Protein AF-A0A2T3J5Q8-F1 (afdb_monomer_lite)

Secondary structure (DSSP, 8-state):
------EE--HHHHHHHHTTPPTTTEEEEEETTEEEEEEEETTEEEEEEEE-TTSPEEEEE---

pLDDT: mean 91.76, std 13.39, range [34.47, 98.12]

Organism: NCBI:txid264736

Radius of gyration: 11.62 Å; chains: 1; bounding box: 23×31×27 Å

Foldseek 3Di:
DPPPLKDWDDPVVVVVVVVVADPPQWDWDADPLGIKIFGADPNDTAKIWDADPVRDITIIGNDD

Structure (mmCIF, N/CA/C/O backbone):
data_AF-A0A2T3J5Q8-F1
#
_entry.id   AF-A0A2T3J5Q8-F1
#
loop_
_atom_site.group_PDB
_atom_site.id
_atom_site.type_symbol
_atom_site.label_atom_id
_atom_site.label_alt_id
_atom_site.label_comp_id
_atom_site.label_asym_id
_atom_site.label_entity_id
_atom_site.label_seq_id
_atom_site.pdbx_PDB_ins_code
_atom_site.Cartn_x
_atom_site.Cartn_y
_atom_site.Cartn_z
_atom_site.occupancy
_atom_site.B_iso_or_equiv
_atom_site.auth_seq_id
_atom_site.auth_comp_id
_atom_site.auth_asym_id
_atom_site.auth_atom_id
_atom_site.pdbx_PDB_model_num
ATOM 1 N N . MET A 1 1 ? -9.782 20.802 -6.738 1.00 34.47 1 MET A N 1
ATOM 2 C CA . MET A 1 1 ? -8.443 20.609 -6.147 1.00 34.47 1 MET A CA 1
ATOM 3 C C . MET A 1 1 ? -8.581 19.488 -5.133 1.00 34.47 1 MET A C 1
ATOM 5 O O . MET A 1 1 ? -9.158 19.707 -4.079 1.00 34.47 1 MET A O 1
ATOM 9 N N . THR A 1 2 ? -8.240 18.257 -5.503 1.00 40.81 2 THR A N 1
ATOM 10 C CA . THR A 1 2 ? -8.321 17.102 -4.599 1.00 40.81 2 THR A CA 1
ATOM 11 C C . THR A 1 2 ? -7.246 17.265 -3.532 1.00 40.81 2 THR A C 1
ATOM 13 O O . THR A 1 2 ? -6.061 17.240 -3.853 1.00 40.81 2 THR A O 1
ATOM 16 N N . ASN A 1 3 ? -7.658 17.500 -2.283 1.00 44.62 3 ASN A N 1
ATOM 17 C CA . ASN A 1 3 ? -6.755 17.514 -1.136 1.00 44.62 3 ASN A CA 1
ATOM 18 C C . ASN A 1 3 ? -6.104 16.133 -1.027 1.00 44.62 3 ASN A C 1
ATOM 20 O O . ASN A 1 3 ? -6.693 15.183 -0.515 1.00 44.62 3 ASN A O 1
ATOM 24 N N . ASN A 1 4 ? -4.895 16.035 -1.570 1.00 59.38 4 ASN A N 1
ATOM 25 C CA . ASN A 1 4 ? -4.026 14.873 -1.515 1.00 59.38 4 ASN A CA 1
ATOM 26 C C . ASN A 1 4 ? -3.414 14.774 -0.112 1.00 59.38 4 ASN A C 1
ATOM 28 O O . ASN A 1 4 ? -2.194 14.836 0.019 1.00 59.38 4 ASN A O 1
ATOM 32 N N . ASN A 1 5 ? -4.241 14.649 0.932 1.00 77.44 5 ASN A N 1
ATOM 33 C CA . ASN A 1 5 ? -3.776 14.335 2.284 1.00 77.44 5 ASN A CA 1
ATOM 34 C C . ASN A 1 5 ? -3.291 12.882 2.298 1.00 77.44 5 ASN A C 1
ATOM 36 O O . ASN A 1 5 ? -3.944 11.984 2.822 1.00 77.44 5 ASN A O 1
ATOM 40 N N . ARG A 1 6 ? -2.173 12.650 1.616 1.00 90.62 6 ARG A N 1
ATOM 41 C CA . ARG A 1 6 ? -1.450 11.399 1.618 1.00 90.62 6 ARG A CA 1
ATOM 42 C C . ARG A 1 6 ? 0.031 11.684 1.762 1.00 90.62 6 ARG A C 1
ATOM 44 O O . ARG A 1 6 ? 0.567 12.564 1.091 1.00 90.62 6 ARG A O 1
ATOM 51 N N . SER A 1 7 ? 0.676 10.900 2.603 1.00 94.50 7 SER A N 1
ATOM 52 C CA . SER A 1 7 ? 2.116 10.948 2.812 1.00 94.50 7 SER A CA 1
ATOM 53 C C . SER A 1 7 ? 2.746 9.724 2.155 1.00 94.50 7 SER A C 1
ATOM 55 O O . SER A 1 7 ? 2.191 8.626 2.290 1.00 94.50 7 SER A O 1
ATOM 57 N N . PRO A 1 8 ? 3.868 9.875 1.431 1.00 96.12 8 PRO A N 1
ATOM 58 C CA . PRO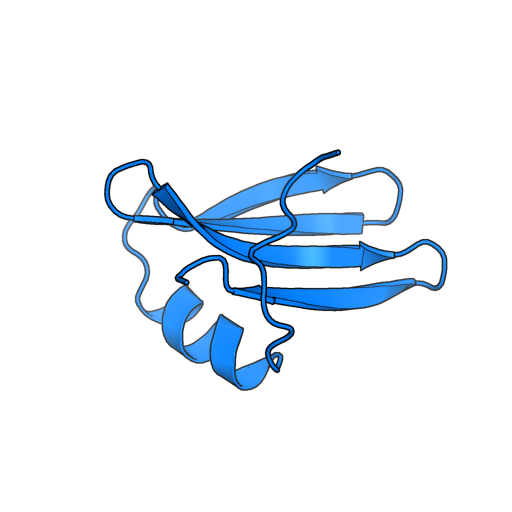 A 1 8 ? 4.601 8.722 0.932 1.00 96.12 8 PRO A CA 1
ATOM 59 C C . PRO A 1 8 ? 5.105 7.893 2.116 1.00 96.12 8 PRO A C 1
ATOM 61 O O . PRO A 1 8 ? 5.525 8.444 3.137 1.00 96.12 8 PRO A O 1
ATOM 64 N N . ILE A 1 9 ? 5.059 6.574 1.973 1.00 97.12 9 ILE A N 1
ATOM 65 C CA . ILE A 1 9 ? 5.603 5.621 2.947 1.00 97.12 9 ILE A CA 1
ATOM 66 C C . ILE A 1 9 ? 6.509 4.616 2.236 1.00 97.12 9 ILE A C 1
ATOM 68 O O . ILE A 1 9 ? 6.551 4.555 1.008 1.00 97.12 9 ILE A O 1
ATOM 72 N N . THR A 1 10 ? 7.252 3.828 3.005 1.00 97.50 10 THR A N 1
ATOM 73 C CA . THR A 1 10 ? 8.049 2.722 2.471 1.00 97.50 10 THR A CA 1
ATOM 74 C C . THR A 1 10 ? 7.220 1.443 2.346 1.00 97.50 10 THR A C 1
ATOM 76 O O . THR A 1 10 ? 6.200 1.274 3.019 1.00 97.50 10 THR A O 1
ATOM 79 N N . GLU A 1 11 ? 7.701 0.501 1.534 1.00 97.75 11 GLU A N 1
ATOM 80 C CA . GLU A 1 11 ? 7.154 -0.860 1.444 1.00 97.75 11 GLU A CA 1
ATOM 81 C C . GLU A 1 11 ? 7.074 -1.531 2.820 1.00 97.75 11 GLU A C 1
ATOM 83 O O . GLU A 1 11 ? 6.013 -1.985 3.229 1.00 97.75 11 GLU A O 1
ATOM 88 N N . ALA A 1 12 ? 8.157 -1.468 3.602 1.00 97.88 12 ALA A N 1
ATOM 89 C CA . ALA A 1 12 ? 8.199 -2.040 4.945 1.00 97.88 12 ALA A CA 1
ATOM 90 C C . ALA A 1 12 ? 7.125 -1.455 5.884 1.00 97.88 12 ALA A C 1
ATOM 92 O O . ALA A 1 12 ? 6.572 -2.174 6.719 1.00 97.88 12 ALA A O 1
ATOM 93 N N . GLN A 1 13 ? 6.802 -0.161 5.757 1.00 96.81 13 GLN A N 1
ATOM 94 C CA . GLN A 1 13 ? 5.719 0.455 6.528 1.00 96.81 13 GLN A CA 1
ATOM 95 C C . GLN A 1 13 ? 4.352 -0.086 6.098 1.00 96.81 13 GLN A C 1
ATOM 97 O O . GLN A 1 13 ? 3.548 -0.427 6.969 1.00 96.81 13 GLN A O 1
ATOM 102 N N . PHE A 1 14 ? 4.108 -0.215 4.791 1.00 97.44 14 PHE A N 1
ATOM 103 C CA . PHE A 1 14 ? 2.879 -0.808 4.260 1.00 97.44 14 PHE A CA 1
ATOM 104 C C . PHE A 1 14 ? 2.716 -2.264 4.719 1.00 97.44 14 PHE A C 1
ATOM 106 O O . PHE A 1 14 ? 1.687 -2.615 5.301 1.00 97.44 14 PHE A O 1
ATOM 113 N N . ASP A 1 15 ? 3.752 -3.085 4.547 1.00 96.94 15 ASP A N 1
ATOM 114 C CA . ASP A 1 15 ? 3.744 -4.510 4.895 1.00 96.94 15 ASP A CA 1
ATOM 115 C C . ASP A 1 15 ? 3.496 -4.739 6.385 1.00 96.94 15 ASP A C 1
ATOM 117 O O . ASP A 1 15 ? 2.712 -5.613 6.767 1.00 96.94 15 ASP A O 1
ATOM 121 N N . SER A 1 16 ? 4.082 -3.893 7.242 1.00 96.31 16 SER A N 1
ATOM 122 C CA . SER A 1 16 ? 3.883 -3.968 8.694 1.00 96.31 16 SER A CA 1
ATOM 123 C C . SER A 1 16 ? 2.412 -3.843 9.117 1.00 96.31 16 SER A C 1
ATOM 125 O O . SER A 1 16 ? 2.028 -4.368 10.169 1.00 96.31 16 SER A O 1
ATOM 127 N N . VAL A 1 17 ? 1.592 -3.164 8.305 1.00 95.44 17 VAL A N 1
ATOM 128 C CA . VAL A 1 17 ? 0.145 -3.017 8.505 1.00 95.44 17 VAL A CA 1
ATOM 129 C C . VAL A 1 17 ? -0.612 -4.089 7.732 1.00 95.44 17 VAL A C 1
ATOM 131 O O . VAL A 1 17 ? -1.504 -4.711 8.306 1.00 95.44 17 VAL A O 1
ATOM 134 N N . ALA A 1 18 ? -0.236 -4.360 6.478 1.00 95.75 18 ALA A N 1
ATOM 135 C CA . ALA A 1 18 ? -0.868 -5.366 5.625 1.00 95.75 18 ALA A CA 1
ATOM 136 C C . ALA A 1 18 ? -0.917 -6.743 6.304 1.00 95.75 18 ALA A C 1
ATOM 138 O O . ALA A 1 18 ? -1.976 -7.369 6.351 1.00 95.75 18 ALA A O 1
ATOM 139 N N . MET A 1 19 ? 0.184 -7.168 6.932 1.00 94.94 19 MET A N 1
ATOM 140 C CA . MET A 1 19 ? 0.270 -8.445 7.656 1.00 94.94 19 MET A CA 1
ATOM 141 C C . MET A 1 19 ? -0.631 -8.526 8.899 1.00 94.94 19 MET A C 1
ATOM 143 O O . MET A 1 19 ? -0.873 -9.615 9.411 1.00 94.94 19 MET A O 1
ATOM 147 N N . LYS A 1 20 ? -1.115 -7.386 9.404 1.00 95.56 20 LYS A N 1
ATOM 148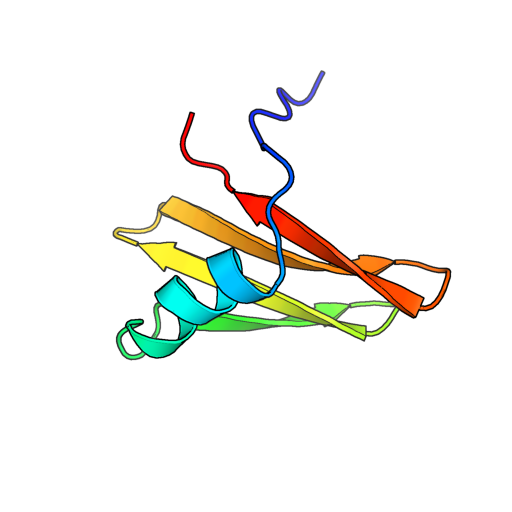 C CA . LYS A 1 20 ? -1.991 -7.290 10.584 1.00 95.56 20 LYS A CA 1
ATOM 149 C C . LYS A 1 20 ? -3.456 -7.063 10.213 1.00 95.56 20 LYS A C 1
ATOM 151 O O . LYS A 1 20 ? -4.294 -6.929 11.105 1.00 95.56 20 LYS A O 1
ATOM 156 N N . THR A 1 21 ? -3.766 -6.980 8.921 1.00 95.81 21 THR A N 1
ATOM 157 C CA . THR A 1 21 ? -5.137 -6.773 8.456 1.00 95.81 21 THR A CA 1
ATOM 158 C C . THR A 1 21 ? -6.015 -7.985 8.745 1.00 95.81 21 THR A C 1
ATOM 160 O O . THR A 1 21 ? -5.585 -9.136 8.690 1.00 95.81 21 THR A O 1
ATOM 163 N N . GLN A 1 22 ? -7.279 -7.718 9.052 1.00 96.44 22 GLN A N 1
ATOM 164 C CA . GLN A 1 22 ? -8.320 -8.733 9.146 1.00 96.44 22 GLN A CA 1
ATOM 165 C C . GLN A 1 22 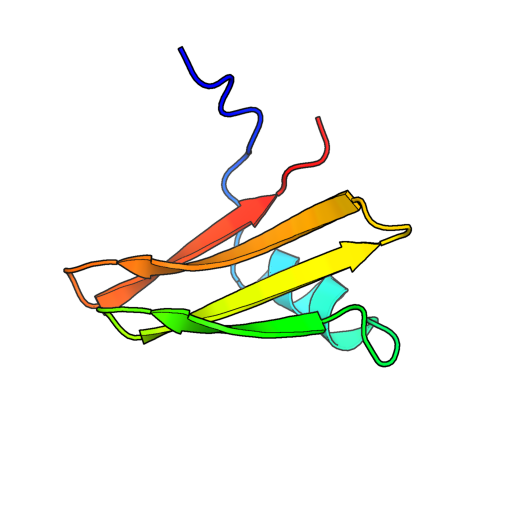? -8.931 -9.002 7.766 1.00 96.44 22 GLN A C 1
ATOM 167 O O . GLN A 1 22 ? -8.792 -8.208 6.829 1.00 96.44 22 GLN A O 1
ATOM 172 N N . ALA A 1 23 ? -9.661 -10.113 7.650 1.00 93.69 23 ALA A N 1
ATOM 173 C CA . ALA A 1 23 ? -10.390 -10.446 6.432 1.00 93.69 23 ALA A CA 1
ATOM 174 C C . ALA A 1 23 ? -11.281 -9.271 5.982 1.00 93.69 23 ALA A C 1
ATOM 176 O O . ALA A 1 23 ? -12.064 -8.727 6.758 1.00 93.69 23 ALA A O 1
ATOM 177 N N . GLY A 1 24 ? -11.136 -8.864 4.718 1.00 94.06 24 GLY A N 1
ATOM 178 C CA . GLY A 1 24 ? -11.883 -7.752 4.120 1.00 94.06 24 GLY A CA 1
ATOM 179 C C . GLY A 1 24 ? -11.265 -6.357 4.295 1.00 94.06 24 GLY A C 1
ATOM 180 O O . GLY A 1 24 ? -11.721 -5.422 3.631 1.00 94.06 24 GLY A O 1
ATOM 181 N N . GLN A 1 25 ? -10.227 -6.200 5.125 1.00 97.62 25 GLN A N 1
ATOM 182 C CA . GLN A 1 25 ? -9.524 -4.921 5.290 1.00 97.62 25 GLN A CA 1
ATOM 183 C C . GLN A 1 25 ? -8.478 -4.691 4.195 1.00 97.62 25 GLN A C 1
ATOM 185 O O . GLN A 1 25 ? -8.395 -3.587 3.662 1.00 97.62 25 GLN A O 1
ATOM 190 N N . LEU A 1 26 ? -7.716 -5.722 3.818 1.00 97.81 26 LEU A N 1
ATOM 191 C CA . LEU A 1 26 ? -6.844 -5.682 2.645 1.00 97.81 26 LEU A CA 1
ATOM 192 C C . LEU A 1 26 ? -7.655 -6.020 1.391 1.00 97.81 26 LEU A C 1
ATOM 194 O O . LEU A 1 26 ? -8.235 -7.102 1.282 1.00 97.81 26 LEU A O 1
ATOM 198 N N . LYS A 1 27 ? -7.695 -5.090 0.441 1.00 97.50 27 LYS A N 1
ATOM 199 C CA . LYS A 1 27 ? -8.400 -5.238 -0.833 1.00 97.50 27 LYS A CA 1
ATOM 200 C C . LYS A 1 27 ? -7.419 -5.169 -1.985 1.00 97.50 27 LYS A C 1
ATOM 202 O O . LYS A 1 27 ? -6.519 -4.333 -1.991 1.00 97.50 27 LYS A O 1
ATOM 207 N N . GLN A 1 28 ? -7.655 -6.011 -2.980 1.00 97.06 28 GLN A N 1
ATOM 208 C CA . GLN A 1 28 ? -6.899 -6.052 -4.220 1.00 97.06 28 GLN A CA 1
ATOM 209 C C . GLN A 1 28 ? -7.755 -5.515 -5.369 1.00 97.06 28 GLN A C 1
ATOM 211 O O . GLN A 1 28 ? -8.938 -5.848 -5.476 1.00 97.06 28 GLN A O 1
ATOM 216 N N . ARG A 1 29 ? -7.156 -4.717 -6.253 1.00 96.81 29 ARG A N 1
ATOM 217 C CA . ARG A 1 29 ? -7.795 -4.245 -7.484 1.00 96.81 29 ARG A CA 1
ATOM 218 C C . ARG A 1 29 ? -6.804 -4.276 -8.644 1.00 96.81 29 ARG A C 1
ATOM 220 O O . ARG A 1 29 ? -5.701 -3.755 -8.537 1.00 96.81 29 ARG A O 1
ATOM 227 N N . ASN A 1 30 ? -7.228 -4.820 -9.782 1.00 96.44 30 ASN A N 1
ATOM 228 C CA . ASN A 1 30 ? -6.449 -4.732 -11.015 1.00 96.44 30 ASN A CA 1
ATOM 229 C C . ASN A 1 30 ? -6.553 -3.312 -11.597 1.00 96.44 30 ASN A C 1
ATOM 231 O O . ASN A 1 30 ? -7.647 -2.743 -11.701 1.00 96.44 30 ASN A O 1
ATOM 235 N N . ARG A 1 31 ? -5.407 -2.743 -11.957 1.00 93.62 31 ARG A N 1
ATOM 236 C CA . ARG A 1 31 ? -5.240 -1.445 -12.618 1.00 93.62 31 ARG A CA 1
ATOM 237 C C . ARG A 1 31 ? -4.520 -1.642 -13.950 1.00 93.62 31 ARG A C 1
ATOM 239 O O . ARG A 1 31 ? -4.062 -2.735 -14.259 1.00 93.62 31 ARG A O 1
ATOM 246 N N . GLU A 1 32 ? -4.434 -0.566 -14.725 1.00 94.38 32 GLU A N 1
ATOM 247 C CA . GLU A 1 32 ? -3.788 -0.546 -16.042 1.00 94.38 32 GLU A CA 1
ATOM 248 C C . GLU A 1 32 ? -2.336 -1.048 -15.999 1.00 94.38 32 GLU A C 1
ATOM 250 O O . GLU A 1 32 ? -1.948 -1.856 -16.834 1.00 94.38 32 GLU A O 1
ATOM 255 N N . TYR A 1 33 ? -1.566 -0.630 -14.989 1.00 94.06 33 TYR A N 1
ATOM 256 C CA . TYR A 1 33 ? -0.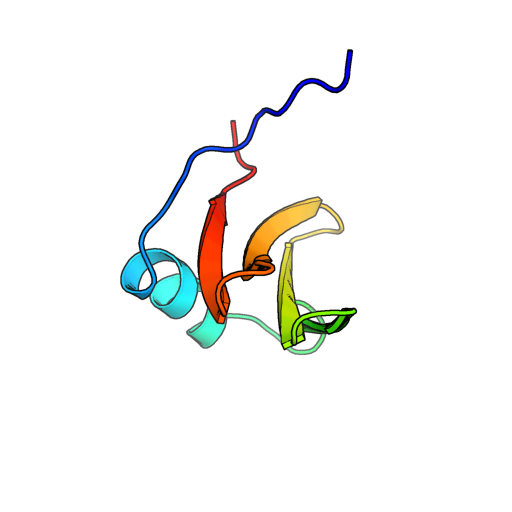129 -0.923 -14.884 1.00 94.06 33 TYR A CA 1
ATOM 257 C C . TYR A 1 33 ? 0.223 -2.013 -13.862 1.00 94.06 33 TYR A C 1
ATOM 259 O O . TYR A 1 33 ? 1.394 -2.290 -13.623 1.00 94.06 33 TYR A O 1
ATOM 267 N N . GLY A 1 34 ? -0.771 -2.654 -13.241 1.00 94.12 34 GLY A N 1
ATOM 268 C CA . GLY A 1 34 ? -0.528 -3.722 -12.275 1.00 94.12 34 GLY A CA 1
ATOM 269 C C . GLY A 1 34 ? -1.616 -3.851 -11.220 1.00 94.12 34 GLY A C 1
ATOM 270 O O . GLY A 1 34 ? -2.757 -3.433 -11.402 1.00 94.12 34 GLY A O 1
ATOM 271 N N . VAL A 1 35 ? -1.257 -4.460 -10.094 1.00 96.06 35 VAL A N 1
ATOM 272 C CA . VAL A 1 35 ? -2.176 -4.686 -8.976 1.00 96.06 35 VAL A CA 1
ATOM 273 C C . VAL A 1 35 ? -2.014 -3.593 -7.925 1.00 96.06 35 VAL A C 1
ATOM 275 O O . VAL A 1 35 ? -0.918 -3.396 -7.386 1.00 96.06 35 VAL A O 1
ATOM 278 N N . GLU A 1 36 ? -3.126 -2.931 -7.615 1.00 97.44 36 GLU A N 1
ATOM 279 C CA . GLU A 1 36 ? -3.269 -2.050 -6.461 1.00 97.44 36 GLU A CA 1
ATOM 280 C C . GLU A 1 36 ? -3.710 -2.858 -5.237 1.00 97.44 36 GLU A C 1
ATOM 282 O O . GLU A 1 36 ? -4.650 -3.659 -5.312 1.00 97.44 36 GLU A O 1
ATOM 287 N N . PHE A 1 37 ? -3.077 -2.587 -4.099 1.00 98.12 37 PHE A N 1
ATOM 288 C CA . PHE A 1 37 ? -3.549 -3.018 -2.790 1.00 98.12 37 PHE A CA 1
ATOM 289 C C . PHE A 1 37 ? -4.012 -1.809 -1.983 1.00 98.12 37 PHE A C 1
ATOM 291 O O . PHE A 1 37 ? -3.356 -0.772 -1.972 1.00 98.12 37 PHE A O 1
ATOM 298 N N . SER A 1 38 ? -5.130 -1.936 -1.277 1.00 97.75 38 SER A N 1
ATOM 299 C CA . SER A 1 38 ? -5.638 -0.893 -0.383 1.00 97.75 38 SER A CA 1
ATOM 300 C C . SER A 1 38 ? -6.037 -1.485 0.959 1.00 97.75 38 SER A C 1
ATOM 302 O O . SER A 1 38 ? -6.659 -2.545 1.019 1.00 97.75 38 SER A O 1
ATOM 304 N N . ILE A 1 39 ? -5.672 -0.800 2.038 1.00 97.75 39 ILE A N 1
ATOM 305 C CA . ILE A 1 39 ? -6.005 -1.183 3.406 1.00 97.75 39 ILE A CA 1
ATOM 306 C C . ILE A 1 39 ? -7.109 -0.257 3.903 1.00 97.75 39 ILE A C 1
ATOM 308 O O . ILE A 1 39 ? -6.952 0.966 3.911 1.00 97.75 39 ILE A O 1
ATOM 312 N N . TRP A 1 40 ? -8.216 -0.852 4.335 1.00 96.31 40 TRP A N 1
ATOM 313 C CA . TRP A 1 40 ? -9.396 -0.162 4.841 1.00 96.31 40 TRP A CA 1
ATOM 314 C C . TRP A 1 40 ? -9.654 -0.548 6.294 1.00 96.31 40 TRP A C 1
ATOM 316 O O . TRP A 1 40 ? -9.844 -1.724 6.599 1.00 96.31 40 TRP A O 1
ATOM 326 N N . ILE A 1 41 ? -9.721 0.439 7.185 1.00 93.56 41 ILE A N 1
ATOM 327 C CA . ILE A 1 41 ? -10.061 0.248 8.602 1.00 93.56 41 ILE A CA 1
ATOM 328 C C . ILE A 1 41 ? -11.310 1.079 8.890 1.00 93.56 41 ILE A C 1
ATOM 330 O O . ILE A 1 41 ? -11.326 2.272 8.607 1.00 93.56 41 ILE A O 1
ATOM 334 N N . ASN A 1 42 ? -12.369 0.457 9.420 1.00 92.06 42 ASN A N 1
ATOM 335 C CA . ASN A 1 42 ? -13.653 1.120 9.707 1.00 92.06 42 ASN A CA 1
ATOM 336 C C . 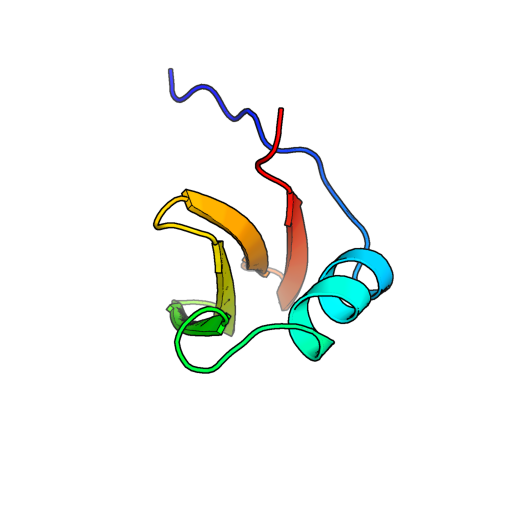ASN A 1 42 ? -14.207 1.934 8.517 1.00 92.06 42 ASN A C 1
ATOM 338 O O . ASN A 1 42 ? -14.690 3.047 8.688 1.00 92.06 42 ASN A O 1
ATOM 342 N N . HIS A 1 43 ? -14.114 1.377 7.303 1.00 91.50 43 HIS A N 1
ATOM 343 C CA . HIS A 1 43 ? -14.493 2.019 6.031 1.00 91.50 43 HIS A CA 1
ATOM 344 C C . HIS A 1 43 ? -13.652 3.235 5.605 1.00 91.50 43 HIS A C 1
ATOM 346 O O . HIS A 1 43 ? -13.962 3.854 4.589 1.00 91.50 43 HIS A O 1
ATOM 352 N N . THR A 1 44 ? -12.547 3.521 6.290 1.00 92.69 44 THR A N 1
ATOM 353 C CA . THR A 1 44 ? -11.581 4.556 5.905 1.00 92.69 44 THR A CA 1
ATOM 354 C C . THR A 1 44 ? -10.386 3.924 5.201 1.00 92.69 44 THR A C 1
ATOM 356 O O . THR A 1 44 ? -9.801 2.969 5.713 1.00 92.69 44 THR A O 1
ATOM 359 N N . LEU A 1 45 ? -10.008 4.455 4.034 1.00 94.81 45 LEU A N 1
ATOM 360 C CA . LEU A 1 45 ? -8.751 4.103 3.371 1.00 94.81 45 LEU A CA 1
ATOM 361 C C . LEU A 1 45 ? -7.596 4.640 4.215 1.00 94.81 45 LEU A C 1
ATOM 363 O O . LEU A 1 45 ? -7.493 5.850 4.399 1.00 94.81 45 LEU A O 1
ATOM 367 N N . VAL A 1 46 ? -6.742 3.754 4.720 1.00 95.88 46 VAL A N 1
ATOM 368 C CA . VAL A 1 46 ? -5.603 4.153 5.562 1.00 95.88 46 VAL A CA 1
ATOM 369 C C . VAL A 1 46 ? -4.286 4.086 4.809 1.00 95.88 46 VAL A C 1
ATOM 371 O O . VAL A 1 46 ? -3.439 4.955 4.991 1.00 95.88 46 VAL A O 1
ATOM 374 N N . MET A 1 47 ? -4.117 3.093 3.935 1.00 97.44 47 MET A N 1
ATOM 375 C CA . MET A 1 47 ? -2.914 2.921 3.126 1.00 97.44 47 MET A CA 1
ATOM 376 C C . MET A 1 47 ? -3.249 2.332 1.761 1.00 97.44 47 MET A C 1
ATOM 378 O O . MET A 1 47 ? -4.215 1.579 1.625 1.00 97.44 47 MET A O 1
ATOM 382 N N . SER A 1 48 ? -2.421 2.618 0.763 1.00 97.69 48 SER A N 1
ATOM 383 C CA . SER A 1 48 ? -2.481 1.945 -0.533 1.00 97.69 48 SER A CA 1
ATOM 384 C C . SER A 1 48 ? -1.093 1.711 -1.114 1.00 97.69 48 SER A C 1
ATOM 386 O O . SER A 1 48 ? -0.144 2.419 -0.776 1.00 97.69 48 SER A O 1
ATOM 388 N N . SER A 1 49 ? -1.001 0.743 -2.019 1.00 97.88 49 SER A N 1
ATOM 389 C CA . SER A 1 49 ? 0.117 0.599 -2.940 1.00 97.88 49 SER A CA 1
ATOM 390 C C . SER A 1 49 ? -0.384 0.397 -4.361 1.00 97.88 49 SER A C 1
ATOM 392 O O . SER A 1 49 ? -1.343 -0.343 -4.583 1.00 97.88 49 SER A O 1
ATOM 394 N N . ASP A 1 50 ? 0.254 1.045 -5.326 1.00 97.00 50 ASP A N 1
ATOM 395 C CA . ASP A 1 50 ? -0.089 0.968 -6.746 1.00 97.00 50 ASP A CA 1
ATOM 396 C C . ASP A 1 50 ? 1.175 0.960 -7.607 1.00 97.00 50 ASP A C 1
ATOM 398 O O . ASP A 1 50 ? 2.236 1.391 -7.165 1.00 97.00 50 ASP A O 1
ATOM 402 N N . VAL A 1 51 ? 1.076 0.394 -8.809 1.00 97.06 51 VAL A N 1
ATOM 403 C CA . VAL A 1 51 ? 2.176 0.359 -9.779 1.00 97.06 51 VAL A CA 1
ATOM 404 C C . VAL A 1 51 ? 1.942 1.475 -10.785 1.00 97.06 51 VAL A C 1
ATOM 406 O O . VAL A 1 51 ? 0.848 1.568 -11.348 1.00 97.06 51 VAL A O 1
ATOM 409 N N . ASP A 1 52 ? 2.944 2.323 -10.988 1.00 94.94 52 ASP A N 1
ATOM 410 C CA . ASP A 1 52 ? 2.889 3.387 -11.985 1.00 94.94 52 ASP A CA 1
ATOM 411 C C . ASP A 1 52 ? 3.255 2.887 -13.396 1.00 94.94 52 ASP A C 1
ATOM 413 O O . ASP A 1 52 ? 3.594 1.725 -13.615 1.00 94.94 52 ASP A O 1
ATOM 417 N N . LYS A 1 53 ? 3.171 3.784 -14.382 1.00 95.44 53 LYS A N 1
ATOM 418 C CA . LYS A 1 53 ? 3.470 3.491 -15.793 1.00 95.44 53 LYS A CA 1
ATOM 419 C C . LYS A 1 53 ? 4.914 3.036 -16.055 1.00 95.44 53 LYS A C 1
ATOM 421 O O . LYS A 1 53 ? 5.166 2.437 -17.094 1.00 95.44 53 LYS A O 1
ATOM 426 N N . GLU A 1 54 ? 5.847 3.335 -15.148 1.00 96.56 54 GLU A N 1
ATOM 427 C CA . GLU A 1 54 ? 7.255 2.928 -15.246 1.00 96.56 54 GLU A CA 1
ATOM 428 C C . GLU A 1 54 ? 7.481 1.559 -14.574 1.00 96.56 54 GLU A C 1
ATOM 430 O O . GLU A 1 54 ? 8.604 1.058 -14.525 1.00 96.56 54 GLU A O 1
ATOM 435 N N . GLY A 1 55 ? 6.418 0.937 -14.045 1.00 95.00 55 GLY A N 1
ATOM 436 C CA . GLY A 1 55 ? 6.483 -0.335 -13.332 1.00 95.00 55 GLY A CA 1
ATOM 437 C C . GLY A 1 55 ? 6.954 -0.201 -11.883 1.00 95.00 55 GLY A C 1
ATOM 438 O O . GLY A 1 55 ? 7.230 -1.217 -11.241 1.00 95.00 55 GLY A O 1
ATOM 439 N N . VAL A 1 56 ? 7.047 1.020 -11.345 1.00 96.56 56 VAL A N 1
ATOM 440 C CA . VAL A 1 56 ? 7.506 1.255 -9.972 1.00 96.56 56 VAL A CA 1
ATOM 441 C C . VAL A 1 56 ? 6.316 1.216 -9.019 1.00 96.56 56 VAL A C 1
ATOM 443 O O . VAL A 1 56 ? 5.286 1.851 -9.247 1.00 96.56 56 VAL A O 1
ATOM 446 N N . ARG A 1 57 ? 6.448 0.455 -7.925 1.00 97.31 57 ARG A N 1
ATOM 447 C CA . ARG A 1 57 ? 5.429 0.396 -6.875 1.00 97.31 57 ARG A CA 1
ATOM 448 C C . ARG A 1 57 ? 5.572 1.585 -5.927 1.00 97.31 57 ARG A C 1
ATOM 450 O O . ARG A 1 57 ? 6.618 1.770 -5.310 1.00 97.31 57 ARG A O 1
ATOM 457 N N . GLN A 1 58 ? 4.501 2.356 -5.798 1.00 97.62 58 GLN A N 1
ATOM 458 C CA . GLN A 1 58 ? 4.375 3.486 -4.884 1.00 97.62 58 GLN A CA 1
ATOM 459 C C . GLN A 1 58 ? 3.536 3.083 -3.672 1.00 97.62 58 GLN A C 1
ATOM 461 O O . GLN A 1 58 ? 2.655 2.229 -3.783 1.00 97.62 58 GLN A O 1
ATOM 466 N N . TYR A 1 59 ? 3.783 3.716 -2.524 1.00 97.75 59 TYR A N 1
ATOM 467 C CA . TYR A 1 59 ? 3.067 3.442 -1.279 1.00 97.75 59 TYR A CA 1
ATOM 468 C C . TYR A 1 59 ? 2.639 4.744 -0.607 1.00 97.75 59 TYR A C 1
ATOM 470 O O . TYR A 1 59 ? 3.419 5.693 -0.497 1.00 97.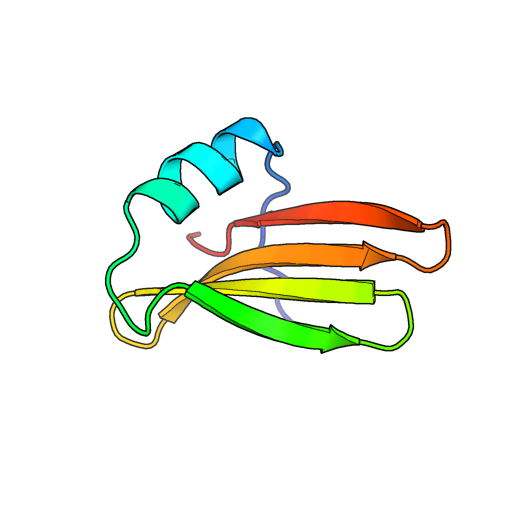75 59 TYR A O 1
ATOM 478 N N . TRP A 1 60 ? 1.402 4.776 -0.117 1.00 97.44 60 TRP A N 1
ATOM 479 C CA . TRP A 1 60 ? 0.786 5.976 0.443 1.00 97.44 60 TRP A CA 1
ATOM 480 C C . TRP A 1 60 ? 0.077 5.674 1.760 1.00 97.44 60 TRP A C 1
ATOM 482 O O . TRP A 1 60 ? -0.595 4.651 1.884 1.00 97.44 60 TRP A O 1
ATOM 492 N N . CYS A 1 61 ? 0.179 6.595 2.717 1.00 96.12 61 CYS A N 1
ATOM 493 C CA . CYS A 1 61 ? -0.642 6.645 3.927 1.00 96.12 61 CYS A CA 1
ATOM 494 C C . CYS A 1 61 ? -1.607 7.831 3.842 1.00 96.12 61 CYS A C 1
ATOM 496 O O . CYS A 1 61 ? -1.191 8.912 3.442 1.00 96.12 61 CYS A O 1
ATOM 498 N N . TYR A 1 62 ? -2.864 7.638 4.239 1.00 93.75 62 TYR A N 1
ATOM 499 C CA . TYR A 1 62 ? -3.953 8.624 4.147 1.00 93.75 62 TYR A CA 1
ATOM 500 C C . TYR A 1 62 ? -4.437 9.124 5.516 1.00 93.75 62 TYR A C 1
ATOM 502 O O . TYR A 1 62 ? -5.403 9.879 5.603 1.00 93.75 62 TYR A O 1
ATOM 510 N N . LEU A 1 63 ? -3.785 8.688 6.595 1.00 84.12 63 LEU A N 1
ATOM 511 C CA . LEU A 1 63 ? -4.033 9.191 7.941 1.00 84.12 63 LEU A CA 1
ATOM 512 C C . LEU A 1 63 ? -3.251 10.501 8.105 1.00 84.12 63 LEU A C 1
ATOM 514 O O . LEU A 1 63 ? -2.027 10.476 8.231 1.00 84.12 63 LEU A O 1
ATOM 518 N N . SER A 1 64 ? -3.962 11.625 8.015 1.00 62.19 64 SER A N 1
ATOM 519 C CA . SER A 1 64 ? -3.460 12.974 8.313 1.00 62.19 64 SER A CA 1
ATOM 520 C C . SER A 1 64 ? -3.485 13.264 9.804 1.00 62.19 64 SER A C 1
ATOM 522 O O . SER A 1 64 ? -4.559 12.996 10.394 1.00 62.19 64 SER A O 1
#

Sequence (64 aa):
MTNNNRSPITEAQFDSVAMKTQAGQLKQRNREYGVEFSIWINHTLVMSSDVDKEGVRQYWCYLS